Protein AF-A0A8J3DGW7-F1 (afdb_monomer_lite)

Secondary structure (DSSP, 8-state):
---TT-EEEESS-EEEEEEEEESSS--EEEEEEE-TT-EEEE-SPPPTT-SEEEEEETTHHHHHHHHS-HHHHT-TTTEEEEEEEEEHHHHHHHEEEEE-

Foldseek 3Di:
DQFFFWKKFFQAWDWWWKWWAWQDPDIDTDIDTDGGGWMWGFHGGADPPDQKGKIAGPPQVVVQPVGPDPVLVVPVVITDGIIIIGGPVCCVPGIDTDGD

Structure (mmCIF, N/CA/C/O backbone):
data_AF-A0A8J3DGW7-F1
#
_entry.id   AF-A0A8J3DGW7-F1
#
loop_
_atom_site.group_PDB
_atom_site.id
_atom_site.type_symbol
_atom_site.label_atom_id
_atom_site.label_alt_id
_atom_site.label_comp_id
_atom_site.label_asym_id
_atom_site.label_entity_id
_atom_site.label_seq_id
_atom_site.pdbx_PDB_ins_code
_atom_site.Cartn_x
_atom_site.Cartn_y
_atom_site.Cartn_z
_atom_site.occupancy
_atom_site.B_iso_or_equiv
_atom_site.auth_seq_id
_atom_site.auth_comp_id
_atom_site.auth_asym_id
_atom_site.auth_atom_id
_atom_site.pdbx_PDB_model_num
ATOM 1 N N . MET A 1 1 ? -15.579 2.602 8.426 1.00 86.62 1 MET A N 1
ATOM 2 C CA . MET A 1 1 ? -15.545 1.997 7.074 1.00 86.62 1 MET A CA 1
ATOM 3 C C . MET A 1 1 ? -14.295 2.529 6.391 1.00 86.62 1 MET A C 1
ATOM 5 O O . MET A 1 1 ? -13.970 3.674 6.667 1.00 86.62 1 MET A O 1
ATOM 9 N N . ILE A 1 2 ? -13.566 1.712 5.624 1.00 95.44 2 ILE A N 1
ATOM 10 C CA . ILE A 1 2 ? -12.397 2.191 4.863 1.00 95.44 2 ILE A CA 1
ATOM 11 C C . ILE A 1 2 ? -12.933 2.747 3.544 1.00 95.44 2 ILE A C 1
ATOM 13 O O . ILE A 1 2 ? -13.599 1.999 2.829 1.00 95.44 2 ILE A O 1
ATOM 17 N N . THR A 1 3 ? -12.669 4.015 3.252 1.00 97.50 3 THR A N 1
ATOM 18 C CA . THR A 1 3 ? -13.188 4.739 2.081 1.00 97.50 3 THR A CA 1
ATOM 19 C C . THR A 1 3 ? -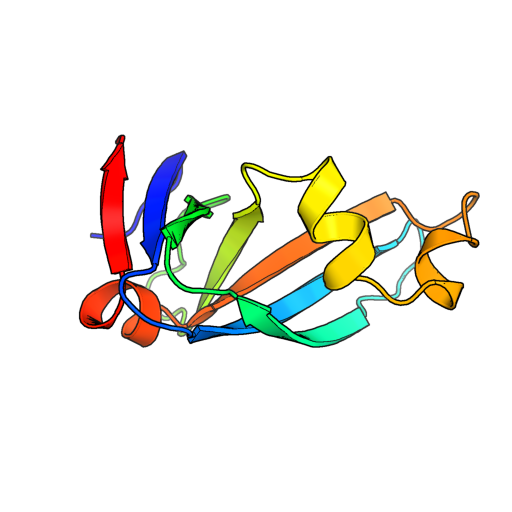12.071 5.475 1.350 1.00 97.50 3 THR A C 1
ATOM 21 O O . THR A 1 3 ? -10.989 5.696 1.896 1.00 97.50 3 THR A O 1
ATOM 24 N N . GLN A 1 4 ? -12.326 5.850 0.100 1.00 97.88 4 GLN A N 1
ATOM 25 C CA . GLN A 1 4 ? -11.432 6.665 -0.712 1.00 97.88 4 GLN A CA 1
ATOM 26 C C . GLN A 1 4 ? -11.053 7.964 0.011 1.00 97.88 4 GLN A C 1
ATOM 28 O O . GLN A 1 4 ? -11.884 8.586 0.663 1.00 97.88 4 GLN A O 1
ATOM 33 N N . GLY A 1 5 ? -9.799 8.394 -0.148 1.00 98.06 5 GLY A N 1
ATOM 34 C CA . GLY A 1 5 ? -9.301 9.660 0.401 1.00 98.06 5 GLY A CA 1
ATOM 35 C C . GLY A 1 5 ? -8.675 9.533 1.786 1.00 98.06 5 GLY A C 1
ATOM 36 O O . GLY A 1 5 ? -7.683 10.212 2.043 1.00 98.06 5 GLY A O 1
ATOM 37 N N . GLN A 1 6 ? -9.141 8.581 2.597 1.00 98.50 6 GLN A N 1
ATOM 38 C CA . GLN A 1 6 ? -8.622 8.359 3.943 1.00 98.50 6 GLN A CA 1
ATOM 39 C C . GLN A 1 6 ? -7.124 8.043 3.936 1.00 98.50 6 GLN A C 1
ATOM 41 O O . GLN A 1 6 ? -6.630 7.250 3.122 1.00 98.50 6 GLN A O 1
ATOM 46 N N . ILE A 1 7 ? -6.402 8.630 4.889 1.00 98.62 7 ILE A N 1
ATOM 47 C CA . ILE A 1 7 ? -4.972 8.402 5.085 1.00 98.62 7 ILE A CA 1
ATOM 48 C C . ILE A 1 7 ? -4.764 7.577 6.344 1.00 98.62 7 ILE A C 1
ATOM 50 O O . ILE A 1 7 ? -5.228 7.921 7.431 1.00 98.62 7 ILE A O 1
ATOM 54 N N . TYR A 1 8 ? -3.989 6.510 6.196 1.00 98.69 8 TYR A N 1
ATOM 55 C CA . TYR A 1 8 ? -3.612 5.621 7.282 1.00 98.69 8 TYR A CA 1
ATOM 56 C C . TYR A 1 8 ? -2.105 5.656 7.512 1.00 98.69 8 TYR A C 1
ATOM 58 O O . TYR A 1 8 ? -1.315 5.804 6.578 1.00 98.69 8 TYR A O 1
ATOM 66 N N . GLU A 1 9 ? -1.706 5.481 8.768 1.00 98.62 9 GLU A N 1
ATOM 67 C CA . GLU A 1 9 ? -0.322 5.280 9.190 1.00 98.62 9 GLU A CA 1
ATOM 68 C C . GLU A 1 9 ? -0.160 3.867 9.755 1.00 98.62 9 GLU A C 1
ATOM 70 O O . GLU A 1 9 ? -0.980 3.398 10.546 1.00 98.62 9 GLU A O 1
ATOM 75 N N . THR A 1 10 ? 0.907 3.188 9.351 1.00 98.50 10 THR A N 1
ATOM 76 C CA . THR A 1 10 ? 1.237 1.833 9.813 1.00 98.50 10 THR A CA 1
ATOM 77 C C . THR A 1 10 ? 1.756 1.840 11.256 1.00 98.50 10 THR A C 1
ATOM 79 O O . THR A 1 10 ? 2.700 2.560 11.587 1.00 98.50 10 THR A O 1
ATOM 82 N N . ASN A 1 11 ? 1.173 1.022 12.136 1.00 98.31 11 ASN A N 1
ATOM 83 C CA . ASN A 1 11 ? 1.613 0.886 13.533 1.00 98.31 11 ASN A CA 1
ATOM 84 C C . ASN A 1 11 ? 2.742 -0.145 13.698 1.00 98.31 11 ASN A C 1
ATOM 86 O O . ASN A 1 11 ? 3.524 -0.067 14.653 1.00 98.31 11 ASN A O 1
ATOM 90 N N . THR A 1 12 ? 2.840 -1.083 12.758 1.00 98.12 12 THR A N 1
ATOM 91 C CA . THR A 1 12 ? 3.837 -2.157 12.672 1.00 98.12 12 THR A CA 1
ATOM 92 C C . THR A 1 12 ? 4.387 -2.250 11.244 1.00 98.12 12 THR A C 1
ATOM 94 O O . THR A 1 12 ? 3.941 -1.540 10.342 1.00 98.12 12 THR A O 1
ATOM 97 N N . ASP A 1 13 ? 5.403 -3.086 11.034 1.00 98.50 13 ASP A N 1
ATOM 98 C CA . ASP A 1 13 ? 5.830 -3.451 9.684 1.00 98.50 13 ASP A CA 1
ATOM 99 C C . ASP A 1 13 ? 4.771 -4.371 9.066 1.00 98.50 13 ASP A C 1
ATOM 101 O O . ASP A 1 13 ? 4.503 -5.443 9.608 1.00 98.50 13 ASP A O 1
ATOM 105 N N . ILE A 1 14 ? 4.198 -3.986 7.924 1.00 98.50 14 ILE A N 1
ATOM 106 C CA . ILE A 1 14 ? 3.108 -4.741 7.295 1.00 98.50 14 ILE A CA 1
ATOM 107 C C . ILE A 1 14 ? 3.503 -5.303 5.925 1.00 98.50 14 ILE A C 1
ATOM 109 O O . ILE A 1 14 ? 4.204 -4.634 5.154 1.00 98.50 14 ILE A O 1
ATOM 113 N N . PRO A 1 15 ? 3.042 -6.515 5.572 1.00 98.38 15 PRO A N 1
ATOM 114 C CA . PRO A 1 15 ? 3.194 -7.030 4.224 1.00 98.38 15 PRO A CA 1
ATOM 115 C C . PRO A 1 15 ? 2.234 -6.316 3.270 1.00 98.38 15 PRO A C 1
ATOM 117 O O . PRO A 1 15 ? 1.049 -6.139 3.559 1.00 98.38 15 PRO A O 1
ATOM 120 N N . ILE A 1 16 ? 2.753 -5.936 2.107 1.00 98.19 16 ILE A N 1
ATOM 121 C CA . ILE A 1 16 ? 1.998 -5.319 1.019 1.00 98.19 16 ILE A CA 1
ATOM 122 C C . ILE A 1 16 ? 2.414 -5.932 -0.315 1.00 98.19 16 ILE A C 1
ATOM 124 O O . ILE A 1 16 ? 3.513 -6.478 -0.447 1.00 98.19 16 ILE A O 1
ATOM 128 N N . ILE A 1 17 ? 1.581 -5.745 -1.333 1.00 97.62 17 ILE A N 1
ATOM 129 C CA . ILE A 1 17 ? 2.009 -5.935 -2.716 1.00 97.62 17 ILE A CA 1
ATOM 130 C C . ILE A 1 17 ? 2.253 -4.552 -3.318 1.00 97.62 17 ILE A C 1
ATOM 132 O O . ILE A 1 17 ? 1.351 -3.717 -3.384 1.00 97.62 17 ILE A O 1
ATOM 136 N N . CYS A 1 18 ? 3.486 -4.299 -3.750 1.00 97.12 18 CYS A N 1
ATOM 137 C CA . CYS A 1 18 ? 3.841 -3.132 -4.548 1.00 97.12 18 CYS A CA 1
ATOM 138 C C . CYS A 1 18 ? 3.504 -3.423 -6.012 1.00 97.12 18 CYS A C 1
ATOM 140 O O . CYS A 1 18 ? 4.208 -4.184 -6.679 1.00 97.12 18 CYS A O 1
ATOM 142 N N . MET A 1 19 ? 2.421 -2.830 -6.495 1.00 96.06 19 MET A N 1
ATOM 143 C CA . MET A 1 19 ? 1.942 -2.976 -7.862 1.00 96.06 19 MET A CA 1
ATOM 144 C C . MET A 1 19 ? 2.685 -2.003 -8.772 1.00 96.06 19 MET A C 1
ATOM 146 O O . MET A 1 19 ? 2.786 -0.819 -8.456 1.00 96.06 19 MET A O 1
ATOM 150 N N . THR A 1 20 ? 3.188 -2.478 -9.909 1.00 94.75 20 THR A N 1
ATOM 151 C CA . THR A 1 20 ? 3.797 -1.624 -10.935 1.00 94.75 20 THR A CA 1
ATOM 152 C C . THR A 1 20 ? 2.816 -1.394 -12.076 1.00 94.75 20 THR A C 1
ATOM 154 O O . THR A 1 20 ? 2.215 -2.330 -12.606 1.00 94.75 20 THR A O 1
ATOM 157 N N . SER A 1 21 ? 2.657 -0.127 -12.452 1.00 92.69 21 SER A N 1
ATOM 158 C CA . SER A 1 21 ? 1.810 0.309 -13.557 1.00 92.69 21 SER A CA 1
ATOM 159 C C . SER A 1 21 ? 2.645 0.510 -14.816 1.00 92.69 21 SER A C 1
ATOM 161 O O . SER A 1 21 ? 3.757 1.049 -14.768 1.00 92.69 21 SER A O 1
ATOM 163 N N . TRP A 1 22 ? 2.096 0.086 -15.952 1.00 93.06 22 TRP A N 1
ATOM 164 C CA . TRP A 1 22 ? 2.777 0.079 -17.239 1.00 93.06 22 TRP A CA 1
ATOM 165 C C . TRP A 1 22 ? 1.853 0.589 -18.343 1.00 93.06 22 TRP A C 1
ATOM 167 O O . TRP A 1 22 ? 0.656 0.321 -18.352 1.00 93.06 22 TRP A O 1
ATOM 177 N N . ARG A 1 23 ? 2.423 1.271 -19.336 1.00 89.69 23 ARG A N 1
ATOM 178 C CA . ARG A 1 23 ? 1.780 1.647 -20.606 1.00 89.69 23 ARG A CA 1
ATOM 179 C C . ARG A 1 23 ? 1.796 0.460 -21.577 1.00 89.69 23 ARG A C 1
ATOM 181 O O . ARG A 1 23 ? 2.231 0.576 -22.717 1.00 89.69 23 ARG A O 1
ATOM 188 N N . ALA A 1 24 ? 1.408 -0.702 -21.068 1.00 85.44 24 ALA A N 1
ATOM 189 C CA . ALA A 1 24 ? 1.390 -1.995 -21.737 1.00 85.44 24 ALA A CA 1
ATOM 190 C C . ALA A 1 24 ? 0.337 -2.878 -21.038 1.00 85.44 24 ALA A C 1
ATOM 192 O O . ALA A 1 24 ? 0.018 -2.607 -19.879 1.00 85.44 24 ALA A O 1
ATOM 193 N N . PRO A 1 25 ? -0.186 -3.940 -21.679 1.00 79.00 25 PRO A N 1
ATOM 194 C CA . PRO A 1 25 ? -1.119 -4.881 -21.054 1.00 79.00 25 PRO A CA 1
ATOM 195 C C . PRO A 1 25 ? -0.380 -5.819 -20.084 1.00 79.00 25 PRO A C 1
ATOM 197 O O . PRO A 1 25 ? -0.351 -7.034 -20.249 1.00 79.00 25 PRO A O 1
ATOM 200 N N . PHE A 1 26 ? 0.284 -5.235 -19.093 1.00 73.31 26 PHE A N 1
ATOM 201 C CA . PHE A 1 26 ? 1.025 -5.936 -18.064 1.00 73.31 26 PHE A CA 1
ATOM 202 C C . PHE A 1 26 ? 0.764 -5.267 -16.721 1.00 73.31 26 PHE A C 1
ATOM 204 O O . PHE A 1 26 ? 0.965 -4.064 -16.555 1.00 73.31 26 PHE A O 1
ATOM 211 N N . THR A 1 27 ? 0.354 -6.069 -15.748 1.00 67.19 27 THR A N 1
ATOM 212 C CA . THR A 1 27 ? 0.255 -5.653 -14.355 1.00 67.19 27 THR A CA 1
ATOM 213 C C . THR A 1 27 ? 1.204 -6.535 -13.562 1.00 67.19 27 THR A C 1
ATOM 215 O O . THR A 1 27 ? 1.004 -7.743 -13.466 1.00 67.19 27 THR A O 1
ATOM 218 N N . GLY A 1 28 ? 2.274 -5.931 -13.048 1.00 79.94 28 GLY A N 1
ATOM 219 C CA . GLY A 1 28 ? 3.241 -6.602 -12.187 1.00 79.94 28 GLY A CA 1
ATOM 220 C C . GLY A 1 28 ? 2.976 -6.281 -10.722 1.00 79.94 28 GLY A C 1
ATOM 221 O O . GLY A 1 28 ? 2.426 -5.228 -10.396 1.00 79.94 28 GLY A O 1
ATOM 222 N N . GLY A 1 29 ? 3.396 -7.171 -9.832 1.00 88.44 29 GLY A N 1
ATOM 223 C CA . GLY A 1 29 ? 3.335 -6.970 -8.391 1.00 88.44 29 GLY A CA 1
ATOM 224 C C . GLY A 1 29 ? 4.561 -7.574 -7.726 1.00 88.44 29 GLY A C 1
ATOM 225 O O . GLY A 1 29 ? 5.075 -8.596 -8.176 1.00 88.44 29 GLY A O 1
ATOM 226 N N . HIS A 1 30 ? 5.040 -6.926 -6.672 1.00 93.00 30 HIS A N 1
ATOM 227 C CA . HIS A 1 30 ? 6.157 -7.407 -5.873 1.00 93.00 30 HIS A CA 1
ATOM 228 C C . HIS A 1 30 ? 5.767 -7.443 -4.404 1.00 93.00 30 HIS A C 1
ATOM 230 O O . HIS A 1 30 ? 5.353 -6.415 -3.864 1.00 93.00 30 HIS A O 1
ATOM 236 N N . ASP A 1 31 ? 5.985 -8.573 -3.737 1.00 96.75 31 ASP A N 1
ATOM 237 C CA . ASP A 1 31 ? 5.840 -8.641 -2.284 1.00 96.75 31 ASP A CA 1
ATOM 238 C C . ASP A 1 31 ? 6.872 -7.731 -1.615 1.00 96.75 31 ASP A C 1
ATOM 240 O O . ASP A 1 31 ? 8.074 -7.759 -1.921 1.00 96.75 31 ASP A O 1
ATOM 244 N N . ARG A 1 32 ? 6.394 -6.870 -0.719 1.00 97.31 32 ARG A N 1
ATOM 245 C CA . ARG A 1 32 ? 7.207 -5.895 0.008 1.00 97.31 32 ARG A CA 1
ATOM 246 C C . ARG A 1 32 ? 6.718 -5.755 1.440 1.00 97.31 32 ARG A C 1
ATOM 248 O O . ARG A 1 32 ? 5.608 -6.140 1.786 1.00 97.31 32 ARG A O 1
ATOM 255 N N . ILE A 1 33 ? 7.570 -5.149 2.259 1.00 98.25 33 ILE A N 1
ATOM 256 C CA . ILE A 1 33 ? 7.226 -4.722 3.611 1.00 98.25 33 ILE A CA 1
ATOM 257 C C . ILE A 1 33 ? 7.134 -3.202 3.618 1.00 98.25 33 ILE A C 1
ATOM 259 O O . ILE A 1 33 ? 8.121 -2.523 3.317 1.00 98.25 33 ILE A O 1
ATOM 263 N N . LEU A 1 34 ? 5.966 -2.675 3.977 1.00 98.06 34 LEU A N 1
ATOM 264 C CA . LEU A 1 34 ? 5.809 -1.267 4.314 1.00 98.06 34 LEU A CA 1
ATOM 265 C C . LEU A 1 34 ? 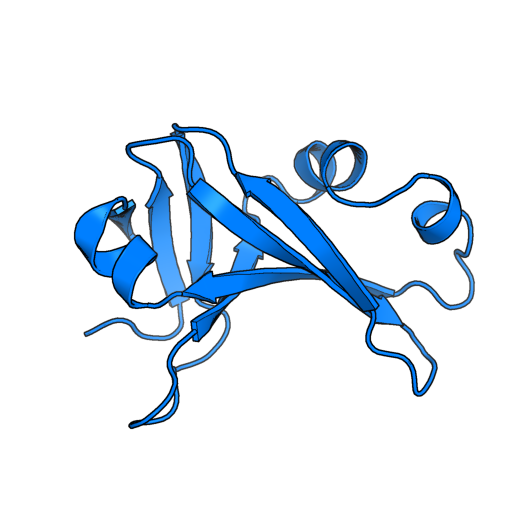6.181 -1.093 5.789 1.00 98.06 34 LEU A C 1
ATOM 267 O O . LEU A 1 34 ? 5.660 -1.795 6.652 1.00 98.06 34 LEU A O 1
ATOM 271 N N . LYS A 1 35 ? 7.149 -0.216 6.059 1.00 98.31 35 LYS A N 1
ATOM 272 C CA . LYS A 1 35 ? 7.723 -0.052 7.397 1.00 98.31 35 LYS A CA 1
ATOM 273 C C . LYS A 1 35 ? 6.791 0.725 8.313 1.00 98.31 35 LYS A C 1
ATOM 275 O O . LYS A 1 35 ? 6.122 1.641 7.845 1.00 98.31 35 LYS A O 1
ATOM 280 N N . LYS A 1 36 ? 6.829 0.402 9.607 1.00 98.31 36 LYS A N 1
ATOM 281 C CA . LYS A 1 36 ? 6.139 1.150 10.662 1.00 98.31 36 LYS A CA 1
ATOM 282 C C . LYS A 1 36 ? 6.341 2.662 10.505 1.00 98.31 36 LYS A C 1
ATOM 284 O O . LYS A 1 36 ? 7.463 3.127 10.303 1.00 98.31 36 LYS A O 1
ATOM 289 N N . GLY A 1 37 ? 5.261 3.421 10.669 1.00 98.00 37 GLY A N 1
ATOM 290 C CA . GLY A 1 37 ? 5.227 4.880 10.566 1.00 98.00 37 GLY A CA 1
ATOM 291 C C . GLY A 1 37 ? 5.070 5.409 9.139 1.00 98.00 37 GLY A C 1
ATOM 292 O O . GLY A 1 37 ? 4.877 6.610 8.955 1.00 98.00 37 GLY A O 1
ATOM 293 N N . GLU A 1 38 ? 5.122 4.551 8.115 1.00 98.31 38 GLU A N 1
ATOM 294 C CA . GLU A 1 38 ? 4.807 4.965 6.748 1.00 98.31 38 GLU A CA 1
ATOM 295 C C . GLU A 1 38 ? 3.302 5.207 6.586 1.00 98.31 38 GLU A C 1
ATOM 297 O O . GLU A 1 38 ? 2.474 4.513 7.189 1.00 98.31 38 GLU A O 1
ATOM 302 N N . LYS A 1 39 ? 2.969 6.190 5.740 1.00 98.50 39 LYS A N 1
ATOM 303 C CA . LYS A 1 39 ? 1.597 6.613 5.450 1.00 98.50 39 LYS A CA 1
ATOM 304 C C . LYS A 1 39 ? 1.195 6.285 4.020 1.00 98.50 39 LYS A C 1
ATOM 306 O O . LYS A 1 39 ? 1.990 6.443 3.086 1.00 98.50 39 LYS A O 1
ATOM 311 N N . PHE A 1 40 ? -0.063 5.906 3.844 1.00 98.56 40 PHE A N 1
ATOM 312 C CA . PHE A 1 40 ? -0.676 5.683 2.537 1.00 98.56 40 PHE A CA 1
ATOM 313 C C . PHE A 1 40 ? -2.106 6.225 2.506 1.00 98.56 40 PHE A C 1
ATOM 315 O O . PHE A 1 40 ? -2.766 6.313 3.540 1.00 98.56 40 PHE A O 1
ATOM 322 N N . LYS A 1 41 ? -2.572 6.584 1.310 1.00 98.62 41 LYS A N 1
ATOM 323 C CA . LYS A 1 41 ? -3.927 7.079 1.061 1.00 98.62 41 LYS A CA 1
ATOM 324 C C . LYS A 1 41 ? -4.732 6.025 0.320 1.00 98.62 41 LYS A C 1
ATOM 326 O O . LYS A 1 41 ? -4.220 5.465 -0.643 1.00 98.62 41 LYS A O 1
ATOM 331 N N . VAL A 1 42 ? -5.972 5.772 0.721 1.00 98.44 42 VAL A N 1
ATOM 332 C CA . VAL A 1 42 ? -6.875 4.874 -0.012 1.00 98.44 42 VAL A CA 1
ATOM 333 C C . VAL A 1 42 ? -7.236 5.513 -1.356 1.00 98.44 42 VAL A C 1
ATOM 335 O O . VAL A 1 42 ? -7.781 6.617 -1.400 1.00 98.44 42 VAL A O 1
ATOM 338 N N . SER A 1 43 ? -6.920 4.834 -2.459 1.00 97.00 43 SER A N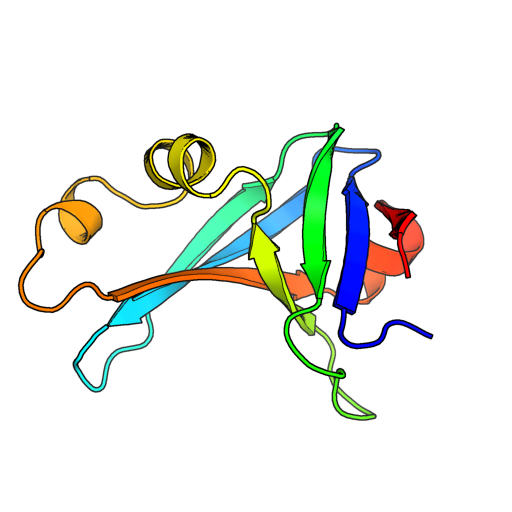 1
ATOM 339 C CA . SER A 1 43 ? -7.073 5.399 -3.806 1.00 97.00 43 SER A CA 1
ATOM 340 C C . SER A 1 43 ? -8.513 5.350 -4.314 1.00 97.00 43 SER A C 1
ATOM 342 O O . SER A 1 43 ? -8.925 6.247 -5.041 1.00 97.00 43 SER A O 1
ATOM 344 N N . HIS A 1 44 ? -9.269 4.312 -3.945 1.00 94.62 44 HIS A N 1
ATOM 345 C CA . HIS A 1 44 ? -10.654 4.091 -4.371 1.00 94.62 44 HIS A CA 1
ATOM 346 C C . HIS A 1 44 ? -11.440 3.402 -3.261 1.00 94.62 44 HIS A C 1
ATOM 348 O O . HIS A 1 44 ? -10.857 2.662 -2.463 1.00 94.62 44 HIS A O 1
ATOM 354 N N . ASP A 1 45 ? -12.758 3.583 -3.255 1.00 96.62 45 ASP A N 1
ATOM 355 C CA . ASP A 1 45 ? -13.619 2.846 -2.341 1.00 96.62 45 ASP A CA 1
ATOM 356 C C . ASP A 1 45 ? -13.486 1.337 -2.594 1.00 96.62 45 ASP A C 1
ATOM 358 O O . ASP A 1 45 ? -13.596 0.880 -3.740 1.00 96.62 45 ASP A O 1
ATOM 362 N N . PRO A 1 46 ? -13.223 0.533 -1.550 1.00 94.81 46 PRO A N 1
ATOM 363 C CA . PRO A 1 46 ? -13.197 -0.907 -1.705 1.00 94.81 46 PRO A CA 1
ATOM 364 C C . PRO A 1 46 ? -14.598 -1.404 -2.076 1.00 94.81 46 PRO A C 1
ATOM 366 O O . PRO A 1 46 ? -15.586 -1.059 -1.429 1.00 94.81 46 PRO A O 1
ATOM 369 N N . ALA A 1 47 ? -14.682 -2.265 -3.093 1.00 93.31 47 ALA A N 1
ATOM 370 C CA . ALA A 1 47 ? -15.923 -2.966 -3.406 1.00 93.31 47 ALA A CA 1
ATOM 371 C C . ALA A 1 47 ? -16.402 -3.780 -2.190 1.00 93.31 47 ALA A C 1
ATOM 373 O O . ALA A 1 47 ? -15.589 -4.258 -1.399 1.00 93.31 47 ALA A O 1
ATOM 374 N N . GLU A 1 48 ? -17.712 -4.001 -2.075 1.00 90.94 48 GLU A N 1
ATOM 375 C CA . GLU A 1 48 ? -18.357 -4.588 -0.886 1.00 90.94 48 GLU A CA 1
ATOM 376 C C . GLU A 1 48 ? -17.706 -5.896 -0.387 1.00 90.94 48 GLU A C 1
ATOM 378 O O . GLU A 1 48 ? -17.612 -6.135 0.815 1.00 90.94 48 GLU A O 1
ATOM 383 N N . LYS A 1 49 ? -17.205 -6.731 -1.306 1.00 94.00 49 LYS A N 1
ATOM 384 C CA . LYS A 1 49 ? -16.574 -8.031 -1.010 1.00 94.00 49 LYS A CA 1
ATOM 385 C C . LYS A 1 49 ? -15.060 -8.050 -1.238 1.00 94.00 49 LYS A C 1
ATOM 387 O O . LYS A 1 49 ? -14.463 -9.123 -1.324 1.00 94.00 49 LYS A O 1
ATOM 392 N N . ALA A 1 50 ? -14.430 -6.887 -1.389 1.00 95.31 50 ALA A N 1
ATOM 393 C CA . ALA A 1 50 ? -12.992 -6.805 -1.591 1.00 95.31 50 ALA A CA 1
ATOM 394 C C . ALA A 1 50 ? -12.241 -7.299 -0.342 1.00 95.31 50 ALA A C 1
ATOM 396 O O . ALA A 1 50 ? -12.613 -6.995 0.789 1.00 95.31 50 ALA A O 1
ATOM 397 N N . SER A 1 51 ? -11.159 -8.053 -0.539 1.00 97.12 51 SER A N 1
ATOM 398 C CA . SER A 1 51 ? -10.254 -8.478 0.542 1.00 97.12 51 SER A CA 1
ATOM 399 C C . SER A 1 51 ? -9.063 -7.529 0.722 1.00 97.12 51 SER A C 1
ATOM 401 O O . SER A 1 51 ? -8.395 -7.540 1.759 1.00 97.12 51 SER A O 1
ATOM 403 N N . ALA A 1 52 ? -8.808 -6.684 -0.274 1.00 97.38 52 ALA A N 1
ATOM 404 C CA . ALA A 1 52 ? -7.731 -5.711 -0.319 1.00 97.38 52 ALA A CA 1
ATOM 405 C C . ALA A 1 52 ? -8.185 -4.446 -1.052 1.00 97.38 52 ALA A C 1
ATOM 407 O O . ALA A 1 52 ? -9.190 -4.457 -1.763 1.00 97.38 52 ALA A O 1
ATOM 408 N N . VAL A 1 53 ? -7.434 -3.366 -0.878 1.00 97.88 53 VAL A N 1
ATOM 409 C CA . VAL A 1 53 ? -7.693 -2.075 -1.515 1.00 97.88 53 VAL A CA 1
ATOM 410 C C . VAL A 1 53 ? -6.402 -1.494 -2.072 1.00 97.88 53 VAL A C 1
ATOM 412 O O . VAL A 1 53 ? -5.306 -1.794 -1.583 1.00 97.88 53 VAL A O 1
ATOM 415 N N . TYR A 1 54 ? -6.540 -0.689 -3.123 1.00 97.38 54 TYR A N 1
ATOM 416 C CA . TYR A 1 54 ? -5.421 0.040 -3.693 1.00 97.38 54 TYR A CA 1
ATOM 417 C C . TYR A 1 54 ? -5.165 1.333 -2.933 1.00 97.38 54 TYR A C 1
ATOM 419 O O . TYR A 1 54 ? -6.102 2.060 -2.598 1.00 97.38 54 TYR A O 1
ATOM 427 N N . CYS A 1 55 ? -3.888 1.602 -2.680 1.00 98.12 55 CYS A N 1
ATOM 428 C CA . CYS A 1 55 ? -3.450 2.761 -1.925 1.00 98.12 55 CYS A CA 1
ATOM 429 C C . CYS A 1 55 ? -2.268 3.465 -2.594 1.00 98.12 55 CYS A C 1
ATOM 431 O O . CYS A 1 55 ? -1.347 2.818 -3.097 1.00 98.12 55 CYS A O 1
ATOM 433 N N . ASP A 1 56 ? -2.237 4.789 -2.487 1.00 98.06 56 ASP A N 1
ATOM 434 C CA . ASP A 1 56 ? -1.138 5.625 -2.951 1.00 98.06 56 ASP A CA 1
ATOM 435 C C . ASP A 1 56 ? -0.138 5.900 -1.816 1.00 98.06 56 ASP A C 1
ATOM 437 O O . ASP A 1 56 ? -0.541 6.288 -0.712 1.00 98.06 56 ASP A O 1
ATOM 441 N N . 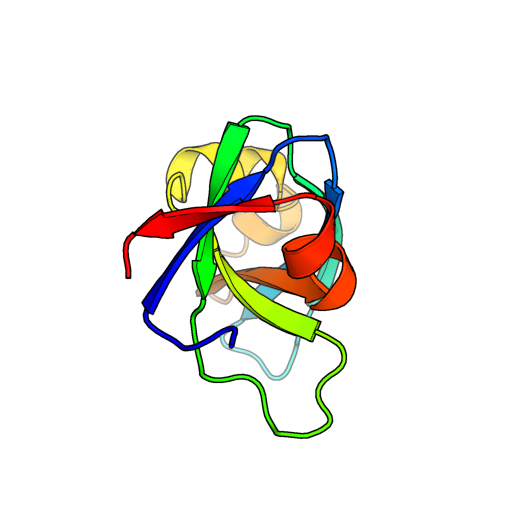PRO A 1 57 ? 1.178 5.752 -2.051 1.00 97.62 57 PRO A N 1
ATOM 442 C CA . PRO A 1 57 ? 2.188 6.130 -1.070 1.00 97.62 57 PRO A CA 1
ATOM 443 C C . PRO A 1 57 ? 2.282 7.651 -0.934 1.00 97.62 57 PRO A C 1
ATOM 445 O O . PRO A 1 57 ? 2.528 8.345 -1.921 1.00 97.62 57 PRO A O 1
ATOM 448 N N . LEU A 1 58 ? 2.220 8.174 0.296 1.00 97.06 58 LEU A N 1
ATOM 449 C CA . LEU A 1 58 ? 2.417 9.614 0.524 1.00 97.06 58 LEU A CA 1
ATOM 450 C C . LEU A 1 58 ? 3.873 10.029 0.261 1.00 97.06 58 LEU A C 1
ATOM 452 O O . LEU A 1 58 ? 4.142 11.054 -0.362 1.00 97.06 58 LEU A O 1
ATOM 456 N N . ARG A 1 59 ? 4.837 9.191 0.657 1.00 96.31 59 ARG A N 1
ATOM 457 C CA . ARG A 1 59 ? 6.277 9.392 0.408 1.00 96.31 59 ARG A CA 1
ATOM 458 C C . ARG A 1 59 ? 6.717 8.820 -0.940 1.00 96.31 59 ARG A C 1
ATOM 460 O O . ARG A 1 59 ? 7.710 8.094 -1.041 1.00 96.31 59 ARG A O 1
ATOM 467 N N . TYR A 1 60 ? 5.966 9.142 -1.997 1.00 95.81 60 TYR A N 1
ATOM 468 C CA . TYR A 1 60 ? 6.056 8.481 -3.303 1.00 95.81 60 TYR A CA 1
ATOM 469 C C . TYR A 1 60 ? 7.494 8.365 -3.832 1.00 95.81 60 TYR A C 1
ATOM 471 O O . TYR A 1 60 ? 7.943 7.271 -4.169 1.00 95.81 60 TYR A O 1
ATOM 479 N N . LYS A 1 61 ? 8.252 9.470 -3.884 1.00 94.81 61 LYS A N 1
ATOM 480 C CA . LYS A 1 61 ? 9.609 9.498 -4.470 1.00 94.81 61 LYS A CA 1
ATOM 481 C C . LYS A 1 61 ? 10.621 8.653 -3.690 1.00 94.81 61 LYS A C 1
ATOM 483 O O . LYS A 1 61 ? 11.505 8.041 -4.291 1.00 94.81 61 LYS A O 1
ATOM 488 N N . GLU A 1 62 ? 10.514 8.633 -2.368 1.00 95.44 62 GLU A N 1
ATOM 489 C CA . GLU A 1 62 ? 11.467 7.956 -1.485 1.00 95.44 62 GLU A CA 1
ATOM 490 C C . GLU A 1 62 ? 11.189 6.453 -1.448 1.00 95.44 62 GLU A C 1
ATOM 492 O O . GLU A 1 62 ? 12.107 5.641 -1.594 1.00 95.44 62 GLU A O 1
ATOM 497 N N . LEU A 1 63 ? 9.909 6.087 -1.335 1.00 96.44 63 LEU A N 1
ATOM 498 C CA . LEU A 1 63 ? 9.461 4.701 -1.364 1.00 96.44 63 LEU A CA 1
ATOM 499 C C . LEU A 1 63 ? 9.666 4.071 -2.744 1.00 96.44 63 LEU A C 1
ATOM 501 O O . LEU A 1 63 ? 10.021 2.900 -2.818 1.00 96.44 63 LEU A O 1
ATOM 505 N N . HIS A 1 64 ? 9.600 4.844 -3.831 1.00 96.06 64 HIS A N 1
ATOM 506 C CA . HIS A 1 64 ? 9.79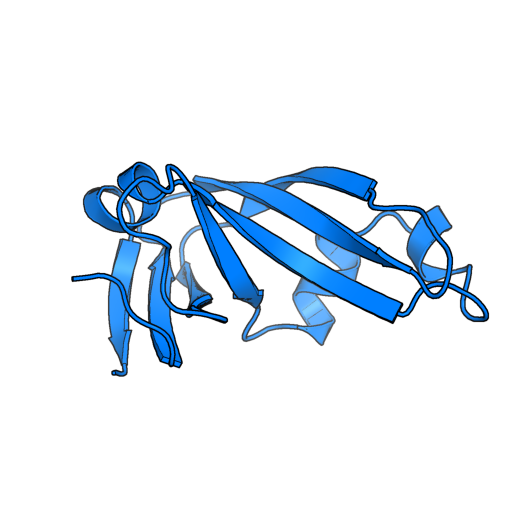3 4.334 -5.189 1.00 96.06 64 HIS A CA 1
ATOM 507 C C . HIS A 1 64 ? 11.117 3.574 -5.356 1.00 96.06 64 HIS A C 1
ATOM 509 O O . HIS A 1 64 ? 11.154 2.488 -5.934 1.00 96.06 64 HIS A O 1
ATOM 515 N N . LYS A 1 65 ? 12.215 4.113 -4.805 1.00 95.12 65 LYS A N 1
ATOM 516 C CA . LYS A 1 65 ? 13.542 3.482 -4.889 1.00 95.12 65 LYS A CA 1
ATOM 517 C C . LYS A 1 65 ? 13.631 2.176 -4.095 1.00 95.12 65 LYS A C 1
ATOM 519 O O . LYS A 1 65 ? 14.415 1.313 -4.481 1.00 95.12 65 LYS A O 1
ATOM 524 N N . LYS A 1 66 ? 12.867 2.064 -3.003 1.00 94.94 66 LYS A N 1
ATOM 525 C CA . LYS A 1 66 ? 12.857 0.915 -2.083 1.00 94.94 66 LYS A CA 1
ATOM 526 C C . LYS A 1 66 ? 11.895 -0.184 -2.542 1.00 94.94 66 LYS A C 1
ATOM 528 O O . LYS A 1 66 ? 12.194 -1.362 -2.399 1.00 94.94 66 LYS A O 1
ATOM 533 N N . MET A 1 67 ? 10.749 0.208 -3.091 1.00 95.81 67 MET A N 1
ATOM 534 C CA . MET A 1 67 ? 9.645 -0.697 -3.402 1.00 95.81 67 MET A CA 1
ATOM 535 C C . MET A 1 67 ? 9.746 -1.271 -4.815 1.00 95.81 67 MET A C 1
ATOM 537 O O . MET A 1 67 ? 9.434 -2.446 -5.021 1.00 95.81 67 MET A O 1
ATOM 541 N N . VAL A 1 68 ? 10.234 -0.486 -5.780 1.00 95.06 68 VAL A N 1
ATOM 542 C CA . VAL A 1 68 ? 10.270 -0.883 -7.192 1.00 95.06 68 VAL A CA 1
ATOM 543 C C . VAL A 1 68 ? 11.691 -1.275 -7.614 1.00 95.06 68 VAL A C 1
ATOM 545 O O . VAL A 1 68 ? 12.630 -0.479 -7.439 1.00 95.06 68 VAL A O 1
ATOM 548 N N . PRO A 1 69 ? 11.885 -2.475 -8.197 1.00 93.31 69 PRO A N 1
ATOM 549 C CA . PRO A 1 69 ? 13.186 -2.904 -8.698 1.00 93.31 69 PRO A CA 1
ATOM 550 C C . PRO A 1 69 ? 13.796 -1.894 -9.666 1.00 93.31 69 PRO A C 1
ATOM 552 O O . PRO A 1 69 ? 13.107 -1.270 -10.472 1.00 93.31 69 PRO A O 1
ATOM 555 N N . ARG A 1 70 ? 15.125 -1.757 -9.634 1.00 93.75 70 ARG A N 1
ATOM 556 C CA . ARG A 1 70 ? 15.837 -0.840 -10.536 1.00 93.75 70 ARG A CA 1
ATOM 557 C C . ARG A 1 70 ? 15.551 -1.148 -12.011 1.00 93.75 70 ARG A C 1
ATOM 559 O O . ARG A 1 70 ? 15.406 -0.208 -12.783 1.00 93.75 70 ARG A O 1
ATOM 566 N N . GLY A 1 71 ? 15.462 -2.430 -12.378 1.00 92.25 71 GLY A N 1
ATOM 567 C CA . GLY A 1 71 ? 15.149 -2.868 -13.742 1.00 92.25 71 GLY A CA 1
ATOM 568 C C . GLY A 1 71 ? 13.835 -2.285 -14.257 1.00 92.25 71 GLY A C 1
ATOM 569 O O . GLY A 1 71 ? 13.816 -1.724 -15.349 1.00 92.25 71 GLY A O 1
ATOM 570 N N . ASP A 1 72 ? 12.786 -2.318 -13.434 1.00 91.69 72 ASP A N 1
ATOM 571 C CA . ASP A 1 72 ? 11.482 -1.748 -13.780 1.00 91.69 72 ASP A CA 1
ATOM 572 C C . ASP A 1 72 ? 11.567 -0.223 -13.910 1.00 91.69 72 ASP A C 1
ATOM 574 O O . ASP A 1 72 ? 11.167 0.345 -14.925 1.00 91.69 72 ASP A O 1
ATOM 578 N N . ARG A 1 73 ? 12.205 0.440 -12.934 1.00 91.94 73 ARG A N 1
ATOM 579 C CA . ARG A 1 73 ? 12.368 1.907 -12.912 1.00 91.94 73 ARG A CA 1
ATOM 580 C C . ARG A 1 73 ? 13.130 2.470 -14.112 1.00 91.94 73 ARG A C 1
ATOM 582 O O . ARG A 1 73 ? 12.958 3.640 -14.435 1.00 91.94 73 ARG A O 1
ATOM 589 N N . MET A 1 74 ? 14.004 1.681 -14.737 1.00 93.50 74 MET A N 1
ATOM 590 C CA . MET A 1 74 ? 14.799 2.113 -15.893 1.00 93.50 74 MET A CA 1
ATOM 591 C C . MET A 1 74 ? 14.044 1.989 -17.224 1.00 93.50 74 MET A C 1
ATOM 593 O O . MET A 1 74 ? 14.504 2.528 -18.227 1.00 93.50 74 MET A O 1
ATOM 597 N N . ARG A 1 75 ? 12.874 1.340 -17.263 1.00 90.75 75 ARG A N 1
ATOM 598 C CA . ARG A 1 75 ? 12.048 1.193 -18.475 1.00 90.75 75 ARG A CA 1
ATOM 599 C C . ARG A 1 75 ? 11.149 2.415 -18.698 1.00 90.75 75 ARG A C 1
ATOM 601 O O . ARG A 1 75 ? 9.934 2.293 -18.823 1.00 90.75 75 ARG A O 1
ATOM 608 N N . PHE A 1 76 ? 11.754 3.599 -18.744 1.00 84.88 76 PHE A N 1
ATOM 609 C CA . PHE A 1 76 ? 11.068 4.897 -18.686 1.00 84.88 76 PHE A CA 1
ATOM 610 C C . PHE A 1 76 ? 10.004 5.136 -19.772 1.00 84.88 76 PHE A C 1
ATOM 612 O O . PHE A 1 76 ? 9.074 5.901 -19.545 1.00 84.88 76 PHE A O 1
ATOM 619 N N . TRP A 1 77 ? 10.105 4.480 -20.932 1.00 88.81 77 TRP A N 1
ATOM 620 C CA . TRP A 1 77 ? 9.112 4.597 -22.007 1.00 88.81 77 TRP A CA 1
ATOM 621 C C . TRP A 1 77 ? 7.763 3.951 -21.671 1.00 88.81 77 TRP A C 1
ATOM 623 O O . TRP A 1 77 ? 6.725 4.399 -22.156 1.00 88.81 77 TRP A O 1
ATOM 633 N N . VAL A 1 78 ? 7.777 2.890 -20.860 1.00 92.25 78 VAL A N 1
ATOM 634 C CA . VAL A 1 78 ? 6.597 2.052 -20.594 1.00 92.25 78 VAL A CA 1
ATOM 635 C C . VAL A 1 78 ? 6.222 1.997 -19.121 1.00 92.25 78 VAL A C 1
ATOM 637 O O . VAL A 1 78 ? 5.075 1.713 -18.814 1.00 92.25 78 VAL A O 1
ATOM 640 N N . TYR A 1 79 ? 7.139 2.272 -18.200 1.00 93.06 79 TYR A N 1
ATOM 641 C CA . TYR A 1 79 ? 6.838 2.310 -16.774 1.00 93.06 79 TYR A CA 1
ATOM 642 C C . TYR A 1 79 ? 6.069 3.590 -16.416 1.00 93.06 79 TYR A C 1
ATOM 644 O O . TYR A 1 79 ? 6.527 4.693 -16.710 1.00 93.06 79 TYR A O 1
ATOM 652 N N . ALA A 1 80 ? 4.905 3.444 -15.781 1.00 93.00 80 ALA A N 1
ATOM 653 C CA . ALA A 1 80 ? 3.994 4.548 -15.467 1.00 93.00 80 ALA A CA 1
ATOM 654 C C . ALA A 1 80 ? 3.937 4.900 -13.972 1.00 93.00 80 ALA A C 1
ATOM 656 O O . ALA A 1 80 ? 3.387 5.936 -13.611 1.00 93.00 80 ALA A O 1
ATOM 657 N N . GLY A 1 81 ? 4.513 4.070 -13.100 1.00 94.50 81 GLY A N 1
ATOM 658 C CA . GLY A 1 81 ? 4.524 4.310 -11.660 1.00 94.50 81 GLY A CA 1
ATOM 659 C C . GLY A 1 81 ? 4.189 3.069 -10.849 1.00 94.50 81 GLY A C 1
ATOM 660 O O . GLY A 1 81 ? 4.228 1.946 -11.352 1.00 94.50 81 GLY A O 1
ATOM 661 N N . TYR A 1 82 ? 3.866 3.277 -9.580 1.00 96.25 82 TYR A N 1
ATOM 662 C CA . TYR A 1 82 ? 3.533 2.197 -8.663 1.00 96.25 82 TYR A CA 1
ATOM 663 C C . TYR A 1 82 ? 2.511 2.646 -7.624 1.00 96.25 82 TYR A C 1
ATOM 665 O O . TYR A 1 82 ? 2.360 3.837 -7.358 1.00 96.25 82 TYR A O 1
ATOM 673 N N . TYR A 1 83 ? 1.840 1.670 -7.034 1.00 97.19 83 TYR A N 1
ATOM 674 C CA . TYR A 1 83 ? 0.874 1.841 -5.956 1.00 97.19 83 TYR A CA 1
ATOM 675 C C . TYR A 1 83 ? 0.897 0.592 -5.071 1.00 97.19 83 TYR A C 1
ATOM 677 O O . TYR A 1 83 ? 1.593 -0.386 -5.360 1.00 97.19 83 TYR A O 1
ATOM 685 N N . PHE A 1 84 ? 0.174 0.619 -3.962 1.00 97.88 84 PHE A N 1
ATOM 686 C CA . PHE A 1 84 ? 0.083 -0.508 -3.044 1.00 97.88 84 PHE A CA 1
ATOM 687 C C . PHE A 1 84 ? -1.241 -1.233 -3.207 1.00 97.88 84 PHE A C 1
ATOM 689 O O . PHE A 1 84 ? -2.266 -0.617 -3.468 1.00 97.88 84 PHE A O 1
ATOM 696 N N . CYS A 1 85 ? -1.218 -2.543 -3.010 1.00 97.75 85 CYS A N 1
ATOM 697 C CA . CYS A 1 85 ? -2.39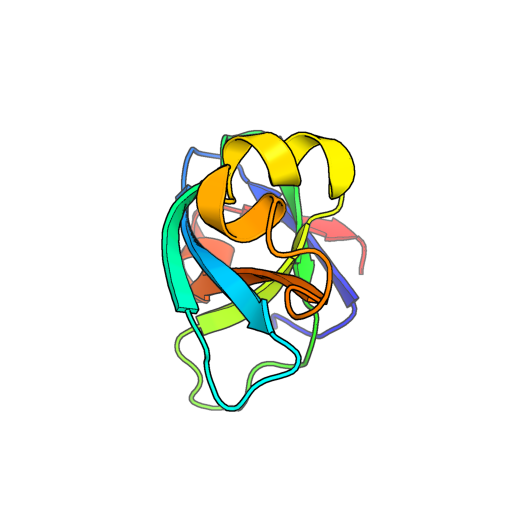2 -3.346 -2.719 1.00 97.75 85 CYS A CA 1
ATOM 698 C C . CYS A 1 85 ? -2.231 -3.873 -1.291 1.00 97.75 85 CYS A C 1
ATOM 700 O O . CYS A 1 85 ? -1.264 -4.584 -0.992 1.00 97.75 85 CYS A O 1
ATOM 702 N N . ILE A 1 86 ? -3.139 -3.471 -0.401 1.00 98.19 86 ILE A N 1
ATOM 703 C CA . ILE A 1 86 ? -3.065 -3.768 1.033 1.00 98.19 86 ILE A CA 1
ATOM 704 C C . ILE A 1 86 ? -4.349 -4.473 1.454 1.00 98.19 86 ILE A C 1
ATOM 706 O O . ILE A 1 86 ? -5.450 -4.026 1.129 1.00 98.19 86 ILE A O 1
ATOM 710 N N . LYS A 1 87 ? -4.220 -5.584 2.188 1.00 98.25 87 LYS A N 1
ATOM 711 C CA . LYS A 1 87 ? -5.377 -6.314 2.720 1.00 98.25 87 LYS A CA 1
ATOM 712 C C . LYS A 1 87 ? -6.152 -5.429 3.693 1.00 98.25 87 LYS A C 1
ATOM 714 O O . LYS A 1 87 ? -5.560 -4.839 4.595 1.00 98.25 87 LYS A O 1
ATOM 719 N N . LEU A 1 88 ? -7.476 -5.399 3.565 1.00 98.12 88 LEU A N 1
ATOM 720 C CA . LEU A 1 88 ? -8.331 -4.586 4.436 1.00 98.12 88 LEU A CA 1
ATOM 721 C C . LEU A 1 88 ? -8.216 -5.002 5.908 1.00 98.12 88 LEU A C 1
ATOM 723 O O . LEU A 1 88 ? -8.295 -4.158 6.791 1.00 98.12 88 LEU A O 1
ATOM 727 N N . GLU A 1 89 ? -8.004 -6.290 6.178 1.00 98.12 89 GLU A N 1
ATOM 728 C CA . GLU A 1 89 ? -7.756 -6.809 7.528 1.00 98.12 89 GLU A CA 1
ATOM 729 C C . GLU A 1 89 ? -6.506 -6.189 8.171 1.00 98.12 89 GLU A C 1
ATOM 731 O O . GLU A 1 89 ? -6.560 -5.751 9.315 1.00 98.12 89 GLU A O 1
ATOM 736 N N . ILE A 1 90 ? -5.413 -6.059 7.413 1.00 98.38 90 ILE A N 1
ATOM 737 C CA . ILE A 1 90 ? -4.179 -5.420 7.891 1.00 98.38 90 ILE A CA 1
ATOM 738 C C . ILE A 1 90 ? -4.429 -3.944 8.198 1.00 98.38 90 ILE A C 1
ATOM 740 O O . ILE A 1 90 ? -3.997 -3.459 9.237 1.00 98.38 90 ILE A O 1
ATOM 744 N N . ILE A 1 91 ? -5.155 -3.226 7.334 1.00 98.19 91 ILE A N 1
ATOM 745 C CA . ILE A 1 91 ? -5.476 -1.811 7.583 1.00 98.19 91 ILE A CA 1
ATOM 746 C C . ILE A 1 91 ? -6.280 -1.661 8.883 1.00 98.19 91 ILE A C 1
ATOM 748 O O . ILE A 1 91 ? -6.007 -0.760 9.668 1.00 98.19 91 ILE A O 1
ATOM 752 N N . ARG A 1 92 ? -7.244 -2.555 9.133 1.00 97.62 92 ARG A N 1
ATOM 753 C CA . ARG A 1 92 ? -8.085 -2.516 10.341 1.00 97.62 92 ARG A CA 1
ATOM 754 C C . ARG A 1 92 ? -7.314 -2.837 11.621 1.00 97.62 92 ARG A C 1
ATOM 756 O O . ARG A 1 92 ? -7.604 -2.235 12.647 1.00 97.62 92 ARG A O 1
ATOM 763 N N . ASN A 1 93 ? -6.373 -3.778 11.557 1.00 98.06 93 ASN A N 1
ATOM 764 C CA . ASN A 1 93 ? -5.716 -4.321 12.748 1.00 98.06 93 ASN A CA 1
ATOM 765 C C . ASN A 1 93 ? -4.372 -3.640 13.056 1.00 98.06 93 ASN A C 1
ATOM 767 O O . ASN A 1 93 ? -4.015 -3.473 14.216 1.00 98.06 93 ASN A O 1
ATOM 771 N N . GLU A 1 94 ? -3.633 -3.224 12.024 1.00 98.38 94 GLU A N 1
ATOM 772 C CA . GLU A 1 94 ? -2.223 -2.817 12.122 1.00 98.38 94 GLU A CA 1
ATOM 773 C C . GLU A 1 94 ? -1.976 -1.363 11.692 1.00 98.38 94 GLU A C 1
ATOM 775 O O . GLU A 1 94 ? -0.832 -0.904 11.666 1.00 98.38 94 GLU A O 1
ATOM 780 N N . CYS A 1 95 ? -3.022 -0.612 11.338 1.00 98.25 95 CYS A N 1
ATOM 781 C CA . CYS A 1 95 ? -2.908 0.789 10.935 1.00 98.25 95 CYS A CA 1
ATOM 782 C C . CYS A 1 95 ? -3.858 1.678 11.741 1.00 98.25 95 CYS A C 1
ATOM 784 O O . CYS A 1 95 ? -4.885 1.233 12.249 1.00 98.25 95 CYS A O 1
ATOM 786 N N . LYS A 1 96 ? -3.518 2.961 11.846 1.00 98.06 96 LYS A N 1
ATOM 787 C CA . LYS A 1 96 ? -4.380 3.995 12.432 1.00 98.06 96 LYS A CA 1
ATOM 788 C C . LYS A 1 96 ? -4.803 4.987 11.355 1.00 98.06 96 LYS A C 1
ATOM 790 O O . LYS A 1 96 ? -3.983 5.374 10.523 1.00 98.06 96 LYS A O 1
ATOM 795 N N . LEU A 1 97 ? -6.070 5.392 11.374 1.00 98.06 97 LEU A N 1
ATOM 796 C CA . LEU A 1 97 ? -6.565 6.503 10.561 1.00 98.06 97 LEU A CA 1
ATOM 797 C C . LEU A 1 97 ? -5.944 7.805 11.085 1.00 98.06 97 LEU A C 1
ATOM 799 O O . LEU A 1 97 ? -5.907 8.017 12.298 1.00 98.06 97 LEU A O 1
ATOM 803 N N . VAL A 1 98 ? -5.433 8.646 10.188 1.00 97.81 98 VAL A N 1
ATOM 804 C CA . VAL A 1 98 ? -4.815 9.935 10.545 1.00 97.81 98 VAL A CA 1
ATOM 805 C C . VAL A 1 98 ? -5.432 11.132 9.820 1.00 97.81 98 VAL A C 1
ATOM 807 O O . VAL A 1 98 ? -5.241 12.250 10.287 1.00 97.81 98 VAL A O 1
ATOM 810 N N . GLU A 1 99 ? -6.158 10.916 8.720 1.00 96.19 99 GLU A N 1
ATOM 811 C CA . GLU A 1 99 ? -6.868 11.956 7.956 1.00 96.19 99 GLU A CA 1
ATOM 812 C C . GLU A 1 99 ? -8.054 11.332 7.198 1.00 96.19 99 GLU A C 1
ATOM 814 O O . GLU A 1 99 ? -7.943 10.179 6.765 1.00 96.19 99 GLU A O 1
ATOM 819 N N . GLU A 1 100 ? -9.157 12.076 7.048 1.00 88.06 100 GLU A N 1
ATOM 820 C CA . GLU A 1 100 ? -10.372 11.680 6.306 1.00 88.06 100 GLU A CA 1
ATOM 821 C C . GLU A 1 100 ? -10.498 12.395 4.959 1.00 88.06 100 GLU A C 1
ATOM 823 O O . GLU A 1 100 ? -10.267 13.625 4.917 1.00 88.06 100 GLU A O 1
#

pLDDT: mean 94.99, std 5.25, range [67.19, 98.69]

Radius of gyration: 13.34 Å; chains: 1; bounding box: 34×21×36 Å

Sequence (100 aa):
MITQGQIYETNTDIPIICMTSWRAPFTGGHDRILKKGEKFKVSHDPAEKASAVYCDPLRYKELHKKMVPRGDRMRFWVYAGYYFCIKLEIIRNECKLVEE

Organism: NCBI:txid424488